Protein AF-A0A930GR62-F1 (afdb_monomer_lite)

Foldseek 3Di:
DDDDDDDDDPPDDPDPPDPVVVVVVVVVVVVVVVVVLVVQLVLLLFAPAAQEAEPNRGRHSHGPVRSQVVVQVCLQADKDWDQAPVRPIDIDHSVQQVKGWDDDCQRVVVSNPDNSSCRVVRNDDHHYHYDPGDIDTNPVSNCVVVVPDPSVVD

pLDDT: mean 85.5, std 15.0, range [42.0, 97.44]

Sequence (154 aa):
MAENKKEPRKRGKKEKKGNKFALGVAVLGIVFIAGCYTVKANTYRTKFFPHTIINGIDASEKTVDEVRQVMSKQIDNFESTIRSRDNNDEIIKGSDVGLSFVEDSSLEDLLHQQNSMAWIANMSGEKDLKIKSSFKVDDNKFEETVSKLRALDE

Secondary structure (DSSP, 8-state):
-------------------HHHHHHHHHHHHHHHHHHHHHHHHTTTBPPTTEEETTEE-TT-BHHHHHHHHHHHHHT-EEEEPPTTS--EEEETTTTT-EEPP-SHHHHHHHHS-GGGGGGGSSS-EEE-----EE--HHHHHHHHTT-GGG--

Radius of gyration: 33.32 Å; chains: 1; bounding box: 66×28×119 Å

Structure (mmCIF, N/CA/C/O backbone):
data_AF-A0A930GR62-F1
#
_entry.id   AF-A0A930GR62-F1
#
loop_
_atom_site.group_PDB
_atom_site.id
_atom_site.type_symbol
_atom_site.label_atom_id
_atom_site.label_alt_id
_atom_site.label_comp_id
_atom_site.label_asym_id
_atom_site.label_entity_id
_atom_site.label_seq_id
_atom_site.pdbx_PDB_ins_code
_atom_site.Cartn_x
_atom_site.Cartn_y
_atom_site.Cartn_z
_atom_site.occupancy
_atom_site.B_iso_or_equiv
_atom_site.auth_seq_id
_atom_site.auth_comp_id
_atom_site.auth_asym_id
_atom_site.auth_atom_id
_atom_site.pdbx_PDB_model_num
ATOM 1 N N . MET A 1 1 ? 26.699 -18.654 -92.486 1.00 45.38 1 MET A N 1
ATOM 2 C CA . MET A 1 1 ? 26.966 -19.012 -91.077 1.00 45.38 1 MET A CA 1
ATOM 3 C C . MET A 1 1 ? 27.756 -17.884 -90.437 1.00 45.38 1 MET A C 1
ATOM 5 O O . MET A 1 1 ? 28.853 -17.622 -90.901 1.00 45.38 1 MET A O 1
ATOM 9 N N . ALA A 1 2 ? 27.188 -17.206 -89.440 1.00 45.94 2 ALA A N 1
ATOM 10 C CA . ALA A 1 2 ? 27.917 -16.514 -88.370 1.00 45.94 2 ALA A CA 1
ATOM 11 C C . ALA A 1 2 ? 26.884 -16.098 -87.311 1.00 45.94 2 ALA A C 1
ATOM 13 O O . ALA A 1 2 ? 26.256 -15.045 -87.384 1.00 45.94 2 ALA A O 1
ATOM 14 N N . GLU A 1 3 ? 26.647 -17.012 -86.378 1.00 42.38 3 GLU A N 1
ATOM 15 C CA . GLU A 1 3 ? 25.794 -16.850 -85.207 1.00 42.38 3 GLU A CA 1
ATOM 16 C C . GLU A 1 3 ? 26.464 -15.858 -84.238 1.00 42.38 3 GLU A C 1
ATOM 18 O O . GLU A 1 3 ? 27.529 -16.138 -83.690 1.00 42.38 3 GLU A O 1
ATOM 23 N N . ASN A 1 4 ? 25.888 -14.664 -84.053 1.00 45.59 4 ASN A N 1
ATOM 24 C CA . ASN A 1 4 ? 26.407 -13.682 -83.097 1.00 45.59 4 ASN A CA 1
ATOM 25 C C . ASN A 1 4 ? 25.824 -13.959 -81.702 1.00 45.59 4 ASN A C 1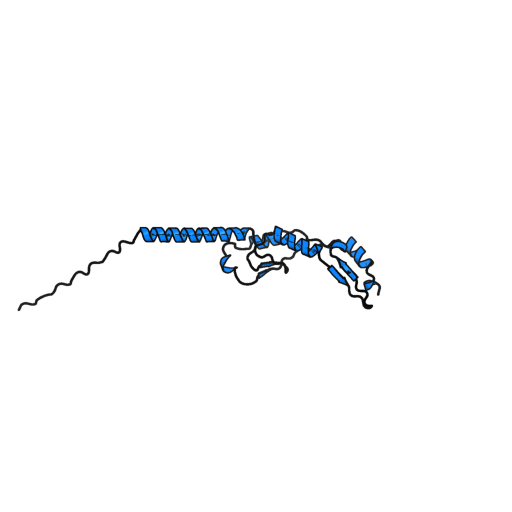
ATOM 27 O O . ASN A 1 4 ? 24.736 -13.500 -81.341 1.00 45.59 4 ASN A O 1
ATOM 31 N N . LYS A 1 5 ? 26.560 -14.765 -80.937 1.00 49.03 5 LYS A N 1
ATOM 32 C CA . LYS A 1 5 ? 26.267 -15.157 -79.558 1.00 49.03 5 LYS A CA 1
ATOM 33 C C . LYS A 1 5 ? 26.514 -13.971 -78.615 1.00 49.03 5 LYS A C 1
ATOM 35 O O . LYS A 1 5 ? 27.650 -13.675 -78.260 1.00 49.03 5 LYS A O 1
ATOM 40 N N . LYS A 1 6 ? 25.447 -13.289 -78.182 1.00 49.09 6 LYS A N 1
ATOM 41 C CA . LYS A 1 6 ? 25.524 -12.281 -77.109 1.00 49.09 6 LYS A CA 1
ATOM 42 C C . LYS A 1 6 ? 25.815 -12.975 -75.774 1.00 49.09 6 LYS A C 1
ATOM 44 O O . LYS A 1 6 ? 24.972 -13.703 -75.257 1.00 49.09 6 LYS A O 1
ATOM 49 N N . GLU A 1 7 ? 26.998 -12.737 -75.217 1.00 51.16 7 GLU A N 1
ATOM 50 C CA . GLU A 1 7 ? 27.366 -13.175 -73.867 1.00 51.16 7 GLU A CA 1
ATOM 51 C C . GLU A 1 7 ? 26.462 -12.539 -72.786 1.00 51.16 7 GLU A C 1
ATOM 53 O O . GLU A 1 7 ? 26.058 -11.375 -72.911 1.00 51.16 7 GLU A O 1
ATOM 58 N N . PRO A 1 8 ? 26.147 -13.256 -71.691 1.00 44.56 8 PRO A N 1
ATOM 59 C CA . PRO A 1 8 ? 25.336 -12.716 -70.608 1.00 44.56 8 PRO A CA 1
ATOM 60 C C . PRO A 1 8 ? 26.123 -11.670 -69.805 1.00 44.56 8 PRO A C 1
ATOM 62 O O . PRO A 1 8 ? 27.165 -11.953 -69.211 1.00 44.56 8 PRO A O 1
ATOM 65 N N . ARG A 1 9 ? 25.586 -10.445 -69.727 1.00 48.59 9 ARG A N 1
ATOM 66 C CA . ARG A 1 9 ? 26.082 -9.387 -68.833 1.00 48.59 9 ARG A CA 1
ATOM 67 C C . ARG A 1 9 ? 26.057 -9.880 -67.382 1.00 48.59 9 ARG A C 1
ATOM 69 O O . ARG A 1 9 ? 24.985 -10.052 -66.801 1.00 48.59 9 ARG A O 1
ATOM 76 N N . LYS A 1 10 ? 27.237 -10.060 -66.778 1.00 45.97 10 LYS A N 1
ATOM 77 C CA . LYS A 1 10 ? 27.396 -10.342 -65.343 1.00 45.97 10 LYS A CA 1
ATOM 78 C C . LYS A 1 10 ? 26.747 -9.219 -64.528 1.00 45.97 10 LYS A C 1
ATOM 80 O O . LYS A 1 10 ? 27.245 -8.096 -64.476 1.00 45.97 10 LYS A O 1
ATOM 85 N N . ARG A 1 11 ? 25.619 -9.523 -63.882 1.00 45.12 11 ARG A N 1
ATOM 86 C CA . ARG A 1 11 ? 24.945 -8.636 -62.928 1.00 45.12 11 ARG A CA 1
ATOM 87 C C . ARG A 1 11 ? 25.798 -8.618 -61.658 1.00 45.12 11 ARG A C 1
ATOM 89 O O . ARG A 1 11 ? 25.744 -9.553 -60.865 1.00 45.12 11 ARG A O 1
ATOM 96 N N . GLY A 1 12 ? 26.646 -7.602 -61.509 1.00 42.00 12 GLY A N 1
ATOM 97 C CA . GLY A 1 12 ? 27.472 -7.436 -60.315 1.00 42.00 12 GLY A CA 1
ATOM 98 C C . GLY A 1 12 ? 26.597 -7.458 -59.061 1.00 42.00 12 GLY A C 1
ATOM 99 O O . GLY A 1 12 ? 25.696 -6.628 -58.916 1.00 42.00 12 GLY A O 1
ATOM 100 N N . LYS A 1 13 ? 26.838 -8.420 -58.162 1.00 45.91 13 LYS A N 1
ATOM 101 C CA . LYS A 1 13 ? 26.303 -8.378 -56.799 1.00 45.91 13 LYS A CA 1
ATOM 102 C C . LYS A 1 13 ? 26.852 -7.104 -56.159 1.00 45.91 13 LYS A C 1
ATOM 104 O O . LYS A 1 13 ? 28.040 -7.025 -55.870 1.00 45.91 13 LYS A O 1
ATOM 109 N N . LYS A 1 14 ? 25.996 -6.100 -55.949 1.00 44.12 14 LYS A N 1
ATOM 110 C CA . LYS A 1 14 ? 26.313 -5.004 -55.033 1.00 44.12 14 LYS A CA 1
ATOM 111 C C . LYS A 1 14 ? 26.406 -5.614 -53.639 1.00 44.12 14 LYS A C 1
ATOM 113 O O . LYS A 1 14 ? 25.380 -5.933 -53.038 1.00 44.12 14 LYS A O 1
ATOM 118 N N . GLU A 1 15 ? 27.621 -5.814 -53.146 1.00 50.31 15 GLU A N 1
ATOM 119 C CA . GLU A 1 15 ? 27.842 -6.089 -51.733 1.00 50.31 15 GLU A CA 1
ATOM 120 C C . GLU A 1 15 ? 27.303 -4.900 -50.936 1.00 50.31 15 GLU A C 1
ATOM 122 O O . GLU A 1 15 ? 27.806 -3.777 -51.027 1.00 50.31 15 GLU A O 1
ATOM 127 N N . LYS A 1 16 ? 26.224 -5.125 -50.182 1.00 56.59 16 LYS A N 1
ATOM 128 C CA . LYS A 1 16 ? 25.746 -4.156 -49.200 1.00 56.59 16 LYS A CA 1
ATOM 129 C C . LYS A 1 16 ? 26.799 -4.099 -48.093 1.00 56.59 16 LYS A C 1
ATOM 131 O O . LYS A 1 16 ? 26.754 -4.902 -47.166 1.00 56.59 16 LYS A O 1
ATOM 136 N N . LYS A 1 17 ? 27.751 -3.164 -48.178 1.00 55.69 17 LYS A N 1
ATOM 137 C CA . LYS A 1 17 ? 28.558 -2.769 -47.016 1.00 55.69 17 LYS A CA 1
ATOM 138 C C . LYS A 1 17 ? 27.588 -2.211 -45.974 1.00 55.69 17 LYS A C 1
ATOM 140 O O . LYS A 1 17 ? 27.143 -1.073 -46.086 1.00 55.69 17 LYS A O 1
ATOM 145 N N . GLY A 1 18 ? 27.186 -3.053 -45.021 1.00 61.38 18 GLY A N 1
ATOM 146 C CA . GLY A 1 18 ? 26.320 -2.661 -43.915 1.00 61.38 18 GLY A CA 1
ATOM 147 C C . GLY A 1 18 ? 26.937 -1.471 -43.188 1.00 61.38 18 GLY A C 1
ATOM 148 O O . GLY A 1 18 ? 28.114 -1.507 -42.824 1.00 61.38 18 GLY A O 1
ATOM 149 N N . ASN A 1 19 ? 26.166 -0.395 -43.036 1.00 69.69 19 ASN A N 1
ATOM 150 C CA . ASN A 1 19 ? 26.630 0.835 -42.413 1.00 69.69 19 ASN A CA 1
ATOM 151 C C . ASN A 1 19 ? 26.841 0.580 -40.910 1.00 69.69 19 ASN A C 1
ATOM 153 O O . ASN A 1 19 ? 25.906 0.705 -40.122 1.00 69.69 19 ASN A O 1
ATOM 157 N N . LYS A 1 20 ? 28.055 0.168 -40.515 1.00 74.44 20 LYS A N 1
ATOM 158 C CA . LYS A 1 20 ? 28.423 -0.168 -39.124 1.00 74.44 20 LYS A CA 1
ATOM 159 C C . LYS A 1 20 ? 28.072 0.956 -38.137 1.00 74.44 20 LYS A C 1
ATOM 161 O O . LYS A 1 20 ? 27.754 0.677 -36.989 1.00 74.44 20 LYS A O 1
ATOM 166 N N . PHE A 1 21 ? 28.060 2.203 -38.610 1.00 80.00 21 PHE A N 1
ATOM 167 C CA . PHE A 1 21 ? 27.601 3.368 -37.857 1.00 80.00 21 PHE A CA 1
ATOM 168 C C . PHE A 1 21 ? 26.097 3.322 -37.542 1.00 80.00 21 PHE A C 1
ATOM 170 O O . PHE A 1 21 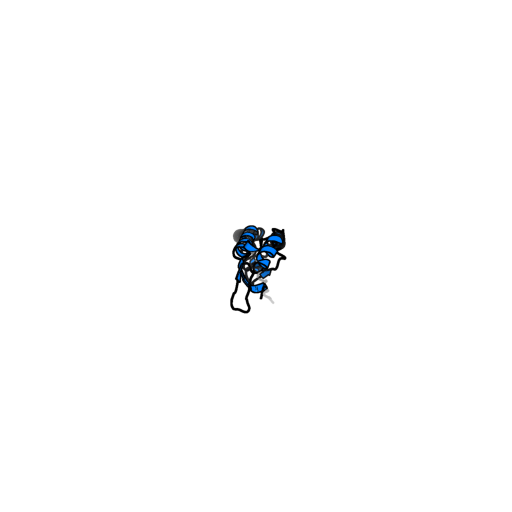? 25.709 3.493 -36.392 1.00 80.00 21 PHE A O 1
ATOM 177 N N . ALA A 1 22 ? 25.248 3.015 -38.529 1.00 82.88 22 ALA A N 1
ATOM 178 C CA . ALA A 1 22 ? 23.806 2.874 -38.314 1.00 82.88 22 ALA A CA 1
ATOM 179 C C . ALA A 1 22 ? 23.478 1.702 -37.375 1.00 82.88 22 ALA A C 1
ATOM 181 O O . ALA A 1 22 ? 22.580 1.815 -36.546 1.00 82.88 22 ALA A O 1
ATOM 182 N N . LEU A 1 23 ? 24.241 0.606 -37.462 1.00 86.94 23 LEU A N 1
ATOM 183 C CA . LEU A 1 23 ? 24.129 -0.505 -36.516 1.00 86.94 23 LEU A CA 1
ATOM 184 C C . LEU A 1 23 ? 24.517 -0.068 -35.093 1.00 86.94 23 LEU A C 1
ATOM 186 O O . LEU A 1 23 ? 23.801 -0.387 -34.151 1.00 86.94 23 LEU A O 1
ATOM 190 N N . GLY A 1 24 ? 25.601 0.701 -34.942 1.00 89.44 24 GLY A N 1
ATOM 191 C CA . GLY A 1 24 ? 26.022 1.253 -33.651 1.00 89.44 24 GLY A CA 1
ATOM 192 C C . GLY A 1 24 ? 24.961 2.156 -33.016 1.00 89.44 24 GLY A C 1
ATOM 193 O O . GLY A 1 24 ? 24.620 1.971 -31.851 1.00 89.44 24 GLY A O 1
ATOM 194 N N . VAL A 1 25 ? 24.375 3.072 -33.792 1.00 92.00 25 VAL A N 1
ATOM 195 C CA . VAL A 1 25 ? 23.287 3.949 -33.323 1.00 92.00 25 VAL A CA 1
ATOM 196 C C . VAL A 1 25 ? 22.043 3.143 -32.933 1.00 92.00 25 VAL A C 1
ATOM 198 O O . VAL A 1 25 ? 21.453 3.404 -31.887 1.00 92.00 25 VAL A O 1
ATOM 201 N N . ALA A 1 26 ? 21.664 2.133 -33.723 1.00 93.25 26 ALA A N 1
ATOM 202 C CA . ALA A 1 26 ? 20.521 1.276 -33.406 1.00 93.25 26 ALA A CA 1
ATOM 203 C C . ALA A 1 26 ? 20.725 0.495 -32.095 1.00 93.25 26 ALA A C 1
ATOM 205 O O . ALA A 1 26 ? 19.820 0.443 -31.264 1.00 93.25 26 ALA A O 1
ATOM 206 N N . VAL A 1 27 ? 21.920 -0.065 -31.877 1.00 94.62 27 VAL A N 1
ATOM 207 C CA . VAL A 1 27 ? 22.261 -0.775 -30.633 1.00 94.62 27 VAL A CA 1
ATOM 208 C C . VAL A 1 27 ? 22.212 0.171 -29.431 1.00 94.62 27 VAL A C 1
ATOM 210 O O . VAL A 1 27 ? 21.610 -0.177 -28.418 1.00 94.62 27 VAL A O 1
ATOM 213 N N . LEU A 1 28 ? 22.773 1.379 -29.549 1.00 95.06 28 LEU A N 1
ATOM 214 C CA . LEU A 1 28 ? 22.702 2.389 -28.486 1.00 95.06 28 LEU A CA 1
ATOM 215 C C . LEU A 1 28 ? 21.255 2.763 -28.143 1.00 95.06 28 LEU A C 1
ATOM 217 O O . LEU A 1 28 ? 20.915 2.865 -26.966 1.00 95.06 28 LEU A O 1
ATOM 221 N N . GLY A 1 29 ? 20.392 2.902 -29.153 1.00 97.12 29 GLY A N 1
ATOM 222 C CA . GLY A 1 29 ? 18.966 3.158 -28.949 1.00 97.12 29 GLY A CA 1
ATOM 223 C C . GLY A 1 29 ? 18.269 2.044 -28.163 1.00 97.12 29 GLY A C 1
ATOM 224 O O . GLY A 1 29 ? 17.533 2.326 -27.220 1.00 97.12 29 GLY A O 1
ATOM 225 N N . ILE A 1 30 ? 18.543 0.777 -28.491 1.00 96.44 30 ILE A N 1
ATOM 226 C CA . ILE A 1 30 ? 17.970 -0.376 -27.776 1.00 96.44 30 ILE A CA 1
ATOM 227 C C . ILE A 1 30 ? 18.438 -0.404 -26.317 1.00 96.44 30 ILE A C 1
ATOM 229 O O . ILE A 1 30 ? 17.620 -0.587 -25.416 1.00 96.44 30 ILE A O 1
ATOM 233 N N . VAL A 1 31 ? 19.734 -0.186 -26.073 1.00 97.00 31 VAL A N 1
ATOM 234 C CA . VAL A 1 31 ? 20.296 -0.145 -24.713 1.00 97.00 31 VAL A CA 1
ATOM 235 C C . VAL A 1 31 ? 19.665 0.983 -23.897 1.00 97.00 31 VAL A C 1
ATOM 237 O O . VAL A 1 31 ? 19.305 0.773 -22.741 1.00 97.00 31 VAL A O 1
ATOM 240 N N . PHE A 1 32 ? 19.471 2.156 -24.501 1.00 97.19 32 PHE A N 1
ATOM 241 C CA . PHE A 1 32 ? 18.817 3.283 -23.843 1.00 97.19 32 PHE A CA 1
ATOM 242 C C . PHE A 1 32 ? 17.371 2.956 -23.442 1.00 97.19 32 PHE A C 1
ATOM 244 O O . PHE A 1 32 ? 16.997 3.149 -22.285 1.00 97.19 32 PHE A O 1
ATOM 251 N N . ILE A 1 33 ? 16.579 2.386 -24.358 1.00 96.44 33 ILE A N 1
ATOM 252 C CA . ILE A 1 33 ? 15.191 1.978 -24.081 1.00 96.44 33 ILE A CA 1
ATOM 253 C C . ILE A 1 33 ? 15.143 0.930 -22.962 1.00 96.44 33 ILE A C 1
ATOM 255 O O . ILE A 1 33 ? 14.343 1.061 -22.034 1.00 96.44 33 ILE A O 1
ATOM 259 N N . ALA A 1 34 ? 16.020 -0.078 -23.009 1.00 95.75 34 ALA A N 1
ATOM 260 C CA . ALA A 1 34 ? 16.118 -1.097 -21.966 1.00 95.75 34 ALA A CA 1
ATOM 261 C C . ALA A 1 34 ? 16.488 -0.490 -20.598 1.00 95.75 34 ALA A C 1
ATOM 263 O O . ALA A 1 34 ? 15.931 -0.889 -19.571 1.00 95.75 34 ALA A O 1
ATOM 264 N N . GLY A 1 35 ? 17.371 0.514 -20.586 1.00 96.25 35 GLY A N 1
ATOM 265 C CA . GLY A 1 35 ? 17.721 1.286 -19.394 1.00 96.25 35 GLY A CA 1
ATOM 266 C C . GLY A 1 35 ? 16.516 2.017 -18.802 1.00 96.25 35 GLY A C 1
ATOM 267 O O . GLY A 1 35 ? 16.185 1.805 -17.636 1.00 96.25 35 GLY A O 1
ATOM 268 N N . CYS A 1 36 ? 15.804 2.813 -19.607 1.00 95.56 36 CYS A N 1
ATOM 269 C CA . CYS A 1 36 ? 14.598 3.524 -19.166 1.00 95.56 36 CYS A CA 1
ATOM 270 C C . CYS A 1 36 ? 13.517 2.569 -18.640 1.00 95.56 36 CYS A C 1
ATOM 272 O O . CYS A 1 36 ? 12.917 2.826 -17.594 1.00 95.56 36 CYS A O 1
ATOM 274 N N . TYR A 1 37 ? 13.294 1.454 -19.339 1.00 95.75 37 TYR A N 1
ATOM 275 C CA . TYR A 1 37 ? 12.337 0.431 -18.930 1.00 95.75 37 TYR A CA 1
ATOM 276 C C . TYR A 1 37 ? 12.697 -0.180 -17.571 1.00 95.75 37 TYR A C 1
ATOM 278 O O . TYR A 1 37 ? 11.829 -0.297 -16.709 1.00 95.75 37 TYR A O 1
ATOM 286 N N . THR A 1 38 ? 13.973 -0.514 -17.353 1.00 95.00 38 THR A N 1
ATOM 287 C CA . THR A 1 38 ? 14.446 -1.114 -16.095 1.00 95.00 38 THR A CA 1
ATOM 288 C C . THR A 1 38 ? 14.3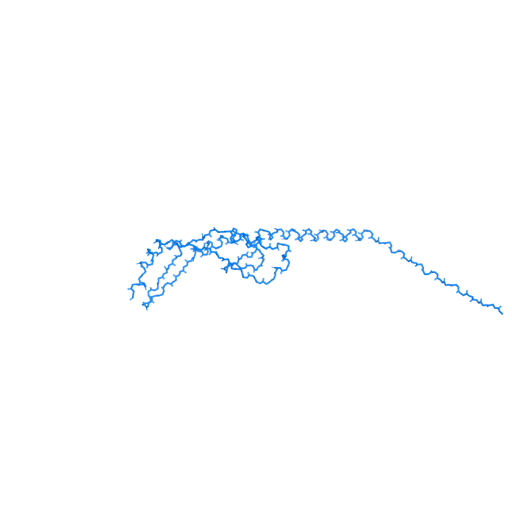51 -0.131 -14.930 1.00 95.00 38 THR A C 1
ATOM 290 O O . THR A 1 38 ? 13.916 -0.513 -13.846 1.00 95.00 38 THR A O 1
ATOM 293 N N . VAL A 1 39 ? 14.691 1.146 -15.148 1.00 95.19 39 VAL A N 1
ATOM 294 C CA . VAL A 1 39 ? 14.549 2.199 -14.126 1.00 95.19 39 VAL A CA 1
ATOM 295 C C . VAL A 1 39 ? 13.092 2.325 -13.680 1.00 95.19 39 VAL A C 1
ATOM 297 O O . VAL A 1 39 ? 12.823 2.330 -12.480 1.00 95.19 39 VAL A O 1
ATOM 300 N N . LYS A 1 40 ? 12.147 2.353 -14.629 1.00 93.56 40 LYS A N 1
ATOM 301 C CA . LYS A 1 40 ? 10.709 2.381 -14.321 1.00 93.56 40 LYS A CA 1
ATOM 302 C C . LYS A 1 40 ? 10.235 1.105 -13.627 1.00 93.56 40 LYS A C 1
ATOM 304 O O . LYS A 1 40 ? 9.537 1.188 -12.621 1.00 93.56 40 LYS A O 1
ATOM 309 N N . ALA A 1 41 ? 10.656 -0.064 -14.103 1.00 94.69 41 ALA A N 1
ATOM 310 C CA . ALA A 1 41 ? 10.328 -1.340 -13.472 1.00 94.69 41 ALA A CA 1
ATOM 311 C C . ALA A 1 41 ? 10.851 -1.433 -12.027 1.00 94.69 41 ALA A C 1
ATOM 313 O O . ALA A 1 41 ? 10.247 -2.109 -11.196 1.00 94.69 41 ALA A O 1
ATOM 314 N N . ASN A 1 42 ? 11.955 -0.755 -11.700 1.00 94.62 42 ASN A N 1
ATOM 315 C CA . ASN A 1 42 ? 12.505 -0.748 -10.348 1.00 94.62 42 ASN A CA 1
ATOM 316 C C . ASN A 1 42 ? 11.619 0.018 -9.352 1.00 94.62 42 ASN A C 1
ATOM 318 O O . ASN A 1 42 ? 11.545 -0.368 -8.190 1.00 94.62 42 ASN A O 1
ATOM 322 N N . THR A 1 43 ? 10.900 1.053 -9.802 1.00 94.94 43 THR A N 1
ATOM 323 C CA . THR A 1 43 ? 9.933 1.790 -8.968 1.00 94.94 43 THR A CA 1
ATOM 324 C C . THR A 1 43 ? 8.835 0.870 -8.428 1.00 94.94 43 THR A C 1
ATOM 326 O O . THR A 1 43 ? 8.466 0.963 -7.262 1.00 94.94 43 THR A O 1
ATOM 329 N N . TYR A 1 44 ? 8.369 -0.080 -9.240 1.00 95.94 44 TYR A N 1
ATOM 330 C CA . TYR A 1 44 ? 7.294 -1.005 -8.866 1.00 95.94 44 TYR A CA 1
ATOM 331 C C . TYR A 1 44 ? 7.763 -2.236 -8.078 1.00 95.94 44 TYR A C 1
ATOM 333 O O . TYR A 1 44 ? 7.002 -3.182 -7.894 1.00 95.94 44 TYR A O 1
ATOM 341 N N . ARG A 1 45 ? 9.021 -2.245 -7.617 1.00 95.19 45 ARG A N 1
ATOM 342 C CA . ARG A 1 45 ? 9.475 -3.185 -6.579 1.00 95.19 45 ARG A CA 1
ATOM 343 C C . ARG A 1 45 ? 9.095 -2.722 -5.177 1.00 95.19 45 ARG A C 1
ATOM 345 O O . ARG A 1 45 ? 9.006 -3.546 -4.280 1.00 95.19 45 ARG A O 1
ATOM 352 N N . THR A 1 46 ? 8.922 -1.414 -4.987 1.00 96.44 46 THR A N 1
ATOM 353 C CA . THR A 1 46 ? 8.620 -0.803 -3.684 1.00 96.44 46 THR A CA 1
ATOM 354 C C . THR A 1 46 ? 7.247 -0.140 -3.642 1.00 96.44 46 THR A C 1
ATOM 356 O O . THR A 1 46 ? 6.757 0.165 -2.558 1.00 96.44 46 THR A O 1
ATOM 359 N N . LYS A 1 47 ? 6.631 0.088 -4.808 1.00 97.38 47 LYS A N 1
ATOM 360 C CA . LYS A 1 47 ? 5.317 0.716 -4.962 1.00 97.38 47 LYS A CA 1
ATOM 361 C C . LYS A 1 47 ? 4.344 -0.199 -5.697 1.00 97.38 47 LYS A C 1
ATOM 363 O O . LYS A 1 47 ? 4.733 -0.889 -6.644 1.00 97.38 47 LYS A O 1
ATOM 368 N N . PHE A 1 48 ? 3.073 -0.154 -5.315 1.00 97.31 48 PHE A N 1
ATOM 369 C CA . PHE A 1 48 ? 2.008 -0.806 -6.074 1.00 97.31 48 PHE A CA 1
ATOM 370 C C . PHE A 1 48 ? 1.819 -0.142 -7.443 1.00 97.31 48 PHE A C 1
ATOM 372 O O . PHE A 1 48 ? 2.125 1.039 -7.640 1.00 97.31 48 PHE A O 1
ATOM 379 N N . PHE A 1 49 ? 1.329 -0.914 -8.412 1.00 96.94 49 PHE A N 1
ATOM 380 C CA . PHE A 1 49 ? 1.012 -0.398 -9.741 1.00 96.94 49 PHE A CA 1
ATOM 381 C C . PHE A 1 49 ? -0.066 0.697 -9.708 1.00 96.94 49 PHE A C 1
ATOM 383 O O . PHE A 1 49 ? -0.860 0.748 -8.764 1.00 96.94 49 PHE A O 1
ATOM 390 N N . PRO A 1 50 ? -0.136 1.552 -10.744 1.00 95.56 50 PRO A N 1
ATOM 391 C CA . PRO A 1 50 ? -1.263 2.459 -10.920 1.00 95.56 50 PRO A CA 1
ATOM 392 C C . PRO A 1 50 ? -2.593 1.695 -10.923 1.00 95.56 50 PRO A C 1
ATOM 394 O O . PRO A 1 50 ? -2.640 0.530 -11.318 1.00 95.56 50 PRO A O 1
ATOM 397 N N . HIS A 1 51 ? -3.665 2.360 -10.499 1.00 94.38 51 HIS A N 1
ATOM 398 C CA . HIS A 1 51 ? -5.022 1.806 -10.430 1.00 94.38 51 HIS A CA 1
ATOM 399 C C . HIS A 1 51 ? -5.158 0.563 -9.533 1.00 94.38 51 HIS A C 1
ATOM 401 O O . HIS A 1 51 ? -6.044 -0.267 -9.745 1.00 94.38 51 HIS A O 1
ATOM 407 N N . THR A 1 52 ? -4.285 0.422 -8.531 1.00 95.75 52 THR A N 1
ATOM 408 C CA . THR A 1 52 ? -4.384 -0.651 -7.536 1.00 95.75 52 THR A CA 1
ATOM 409 C C . THR A 1 52 ? -5.222 -0.171 -6.363 1.00 95.75 52 THR A C 1
ATOM 411 O O . THR A 1 52 ? -4.856 0.787 -5.688 1.00 95.75 52 THR A O 1
ATOM 414 N N . ILE A 1 53 ? -6.319 -0.869 -6.094 1.00 95.12 53 ILE A N 1
ATOM 415 C CA . ILE A 1 53 ? -7.185 -0.654 -4.940 1.00 95.12 53 ILE A CA 1
ATOM 416 C C . ILE A 1 53 ? -6.988 -1.832 -3.987 1.00 95.12 53 ILE A C 1
ATOM 418 O O . ILE A 1 53 ? -7.096 -2.982 -4.398 1.00 95.12 53 ILE A O 1
ATOM 422 N N . ILE A 1 54 ? -6.683 -1.568 -2.718 1.00 93.88 54 ILE A N 1
ATOM 423 C CA . ILE A 1 54 ? -6.533 -2.601 -1.685 1.00 93.88 54 ILE A CA 1
ATOM 424 C C . ILE A 1 54 ? -7.580 -2.351 -0.610 1.00 93.88 54 ILE A C 1
ATOM 426 O O . ILE A 1 54 ? -7.549 -1.318 0.051 1.00 93.88 54 ILE A O 1
ATOM 430 N N . ASN A 1 55 ? -8.518 -3.283 -0.423 1.00 89.88 55 ASN A N 1
ATOM 431 C CA . ASN A 1 55 ? -9.609 -3.140 0.554 1.00 89.88 55 ASN A CA 1
ATOM 432 C C . ASN A 1 55 ? -10.392 -1.815 0.417 1.00 89.88 55 ASN A C 1
ATOM 434 O O . ASN A 1 55 ? -10.838 -1.239 1.405 1.00 89.88 55 ASN A O 1
ATOM 438 N N . GLY A 1 56 ? -10.567 -1.334 -0.818 1.00 89.25 56 GLY A N 1
ATOM 439 C CA . GLY A 1 56 ? -11.250 -0.067 -1.107 1.00 89.25 56 GLY A CA 1
ATOM 440 C C . GLY A 1 56 ? -10.378 1.186 -0.959 1.00 89.25 56 GLY A C 1
ATOM 441 O O . GLY A 1 56 ? -10.855 2.281 -1.238 1.00 89.25 56 GLY A O 1
ATOM 442 N N . ILE A 1 57 ? -9.109 1.043 -0.566 1.00 91.06 57 ILE A N 1
ATOM 443 C CA . ILE A 1 57 ? -8.143 2.142 -0.470 1.00 91.06 57 ILE A CA 1
ATOM 444 C C . ILE A 1 57 ? -7.322 2.219 -1.749 1.00 91.06 57 ILE A C 1
ATOM 446 O O . ILE A 1 57 ? -6.776 1.215 -2.205 1.00 91.06 57 ILE A O 1
ATOM 450 N N . ASP A 1 58 ? -7.185 3.426 -2.297 1.00 95.31 58 ASP A N 1
ATOM 451 C CA . ASP A 1 58 ? -6.297 3.677 -3.428 1.00 95.31 58 ASP A CA 1
ATOM 452 C C . ASP A 1 58 ? -4.827 3.508 -3.014 1.00 95.31 58 ASP A C 1
ATOM 454 O O . ASP A 1 58 ? -4.243 4.350 -2.324 1.00 95.31 58 ASP A O 1
ATOM 458 N N . ALA A 1 59 ? -4.238 2.396 -3.447 1.00 95.81 59 ALA A N 1
ATOM 459 C CA . ALA A 1 59 ? -2.843 2.040 -3.242 1.00 95.81 59 ALA A CA 1
ATOM 460 C C . ALA A 1 59 ? -1.950 2.448 -4.427 1.00 95.81 59 ALA A C 1
ATOM 462 O O . ALA A 1 59 ? -0.749 2.182 -4.407 1.00 95.81 59 ALA A O 1
ATOM 463 N N . SER A 1 60 ? -2.503 3.098 -5.455 1.00 96.50 60 SER A N 1
ATOM 464 C CA . SER A 1 60 ? -1.795 3.430 -6.693 1.00 96.50 60 SER A CA 1
ATOM 465 C C . SER A 1 60 ? -0.511 4.212 -6.441 1.00 96.50 60 SER A C 1
ATOM 467 O O . SER A 1 60 ? -0.522 5.285 -5.839 1.00 96.50 60 SER A O 1
ATOM 469 N N . GLU A 1 61 ? 0.608 3.672 -6.930 1.00 95.94 61 GLU A N 1
ATOM 470 C CA . GLU A 1 61 ? 1.947 4.266 -6.807 1.00 95.94 61 GLU A CA 1
ATOM 471 C C . GLU A 1 61 ? 2.418 4.518 -5.359 1.00 95.94 61 GLU A C 1
ATOM 473 O O . GLU A 1 61 ? 3.408 5.232 -5.140 1.00 95.94 61 GLU A O 1
ATOM 478 N N . LYS A 1 62 ? 1.756 3.900 -4.374 1.00 97.44 62 LYS A N 1
ATOM 479 C CA . LYS A 1 62 ? 2.098 3.988 -2.951 1.00 97.44 62 LYS A CA 1
ATOM 480 C C . LYS A 1 62 ? 2.996 2.839 -2.515 1.00 97.44 62 LYS A C 1
ATOM 482 O O . LYS A 1 62 ? 2.905 1.733 -3.051 1.00 97.44 62 LYS A O 1
ATOM 487 N N . THR A 1 63 ? 3.858 3.099 -1.539 1.00 97.25 63 THR A N 1
ATOM 488 C CA . THR A 1 63 ? 4.562 2.050 -0.793 1.00 97.25 63 THR A CA 1
ATOM 489 C C . THR A 1 63 ? 3.620 1.360 0.190 1.00 97.25 63 THR A C 1
ATOM 491 O O . THR A 1 63 ? 2.535 1.860 0.489 1.00 97.25 63 THR A O 1
ATOM 494 N N . VAL A 1 64 ? 4.046 0.219 0.733 1.00 94.69 64 VAL A N 1
ATOM 495 C CA . VAL A 1 64 ? 3.312 -0.462 1.809 1.00 94.69 64 VAL A CA 1
ATOM 496 C C . VAL A 1 64 ? 3.057 0.478 2.993 1.00 94.69 64 VAL A C 1
ATOM 498 O O . VAL A 1 64 ? 1.925 0.566 3.462 1.00 94.69 64 VAL A O 1
ATOM 501 N N . ASP A 1 65 ? 4.066 1.234 3.425 1.00 94.06 65 ASP A N 1
ATOM 502 C CA . ASP A 1 65 ? 3.942 2.155 4.563 1.00 94.06 65 ASP A CA 1
ATOM 503 C C . ASP A 1 65 ? 2.961 3.299 4.284 1.00 94.06 65 ASP A C 1
ATOM 505 O O . ASP A 1 65 ? 2.167 3.675 5.147 1.00 94.06 65 ASP A O 1
ATOM 509 N N . GLU A 1 66 ? 2.961 3.831 3.058 1.00 95.81 66 GLU A N 1
ATOM 510 C CA . GLU A 1 66 ? 1.993 4.847 2.640 1.00 95.81 66 GLU A CA 1
ATOM 511 C C . GLU A 1 66 ? 0.563 4.286 2.645 1.00 95.81 66 GLU A C 1
ATOM 513 O O . GLU A 1 66 ? -0.360 4.966 3.096 1.00 95.81 66 GLU A O 1
ATOM 518 N N . VAL A 1 67 ? 0.363 3.039 2.199 1.00 93.81 67 VAL A N 1
ATOM 519 C CA . VAL A 1 67 ? -0.945 2.364 2.269 1.00 93.81 67 VAL A CA 1
ATOM 520 C C . VAL A 1 67 ? -1.370 2.143 3.722 1.00 93.81 67 VAL A C 1
ATOM 522 O O . VAL A 1 67 ? -2.504 2.471 4.071 1.00 93.81 67 VAL A O 1
ATOM 525 N N . ARG A 1 68 ? -0.466 1.669 4.590 1.00 91.19 68 ARG A N 1
ATOM 526 C CA . ARG A 1 68 ? -0.728 1.511 6.032 1.00 91.19 68 ARG A CA 1
ATOM 527 C C . ARG A 1 68 ? -1.146 2.821 6.681 1.00 91.19 68 ARG A C 1
ATOM 529 O O . ARG A 1 68 ? -2.105 2.847 7.448 1.00 91.19 68 ARG A O 1
ATOM 536 N N . GLN A 1 69 ? -0.479 3.922 6.344 1.00 91.56 69 GLN A N 1
ATOM 537 C CA . GLN A 1 69 ? -0.833 5.233 6.878 1.00 91.56 69 GLN A CA 1
ATOM 538 C C . GLN A 1 69 ? -2.251 5.653 6.463 1.00 91.56 69 GLN A C 1
ATOM 540 O O . GLN A 1 69 ? -2.979 6.236 7.267 1.00 91.56 69 GLN A O 1
ATOM 545 N N . VAL A 1 70 ? -2.660 5.362 5.224 1.00 92.06 70 VAL A N 1
ATOM 546 C CA . VAL A 1 70 ? -4.030 5.636 4.764 1.00 92.06 70 VAL A CA 1
ATOM 547 C C . VAL A 1 70 ? -5.038 4.730 5.477 1.00 92.06 70 VAL A C 1
ATOM 549 O O . VAL A 1 70 ? -6.053 5.236 5.950 1.00 92.06 70 VAL A O 1
ATOM 552 N N . MET A 1 71 ? -4.736 3.435 5.636 1.00 88.81 71 MET A N 1
ATOM 553 C CA . MET A 1 71 ? -5.564 2.497 6.412 1.00 88.81 71 MET A CA 1
ATOM 554 C C . MET A 1 71 ? -5.760 2.974 7.853 1.00 88.81 71 MET A C 1
ATOM 556 O O . MET A 1 71 ? -6.892 3.037 8.326 1.00 88.81 71 MET A O 1
ATOM 560 N N . SER A 1 72 ? -4.681 3.379 8.527 1.00 86.88 72 SER A N 1
ATOM 561 C CA . SER A 1 72 ? -4.740 3.915 9.891 1.00 86.88 72 SER A CA 1
ATOM 562 C C . SER A 1 72 ? -5.623 5.156 9.967 1.00 86.88 72 SER A C 1
ATOM 564 O O . SER A 1 72 ? -6.519 5.214 10.798 1.00 86.88 72 SER A O 1
ATOM 566 N N . LYS A 1 73 ? -5.450 6.116 9.050 1.00 88.56 73 LYS A N 1
ATOM 567 C CA . LYS A 1 73 ? -6.291 7.324 9.011 1.00 88.56 73 LYS A CA 1
ATOM 568 C C . LYS A 1 73 ? -7.766 7.009 8.767 1.00 88.56 73 LYS A C 1
ATOM 570 O O . LYS A 1 73 ? -8.627 7.735 9.253 1.00 88.56 73 LYS A O 1
ATOM 575 N N . GLN A 1 74 ? -8.077 5.972 7.992 1.00 87.38 74 GLN A N 1
ATOM 576 C CA . GLN A 1 74 ? -9.460 5.558 7.768 1.00 87.38 74 GLN A CA 1
ATOM 577 C C . GLN A 1 74 ? -10.085 4.963 9.037 1.00 87.38 74 GLN A C 1
ATOM 579 O O . GLN A 1 74 ? -11.263 5.198 9.289 1.00 87.38 74 GLN A O 1
ATOM 584 N N . ILE A 1 75 ? -9.300 4.250 9.852 1.00 86.62 75 ILE A N 1
ATOM 585 C CA . ILE A 1 75 ? -9.728 3.766 11.173 1.00 86.62 75 ILE A CA 1
ATOM 586 C C . ILE A 1 75 ? -9.903 4.925 12.154 1.00 86.62 75 ILE A C 1
ATOM 588 O O . ILE A 1 75 ? -10.909 4.973 12.855 1.00 86.62 75 ILE A O 1
ATOM 592 N N . ASP A 1 76 ? -8.962 5.872 12.182 1.00 85.50 76 ASP A N 1
ATOM 593 C CA . ASP A 1 76 ? -9.015 7.027 13.089 1.00 85.50 76 ASP A CA 1
ATOM 594 C C . ASP A 1 76 ? -10.267 7.886 12.848 1.00 85.50 76 ASP A C 1
ATOM 596 O O . ASP A 1 76 ? -10.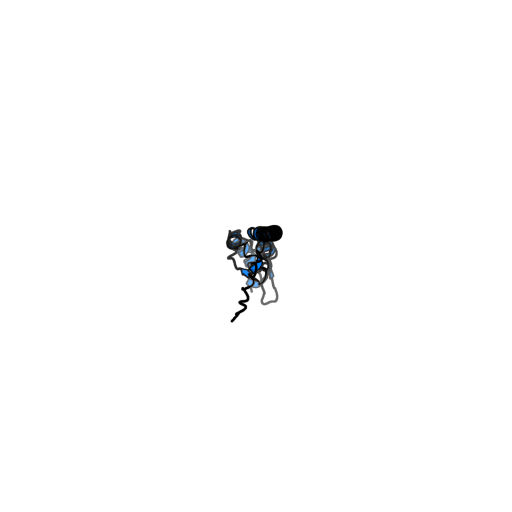823 8.463 13.779 1.00 85.50 76 ASP A O 1
ATOM 600 N N . ASN A 1 77 ? -10.727 7.945 11.595 1.00 88.69 77 ASN A N 1
ATOM 601 C CA . ASN A 1 77 ? -11.944 8.651 11.192 1.00 88.69 77 ASN A CA 1
ATOM 602 C C . ASN A 1 77 ? -13.177 7.736 11.107 1.00 88.69 77 ASN A C 1
ATOM 604 O O . ASN A 1 77 ? -14.202 8.152 10.566 1.00 88.69 77 ASN A O 1
ATOM 608 N N . PHE A 1 78 ? -13.089 6.486 11.571 1.00 89.94 78 PHE A N 1
ATOM 609 C CA . PHE A 1 78 ? -14.221 5.570 11.528 1.00 89.94 78 PHE A CA 1
ATOM 610 C C . PHE A 1 78 ? -15.303 6.034 12.502 1.00 89.94 78 PHE A C 1
ATOM 612 O O . PHE A 1 78 ? -15.064 6.152 13.704 1.00 89.94 78 PHE A O 1
ATOM 619 N N . GLU A 1 79 ? -16.508 6.235 11.981 1.00 93.19 79 GLU A N 1
ATOM 620 C CA . GLU A 1 79 ? -17.710 6.526 12.753 1.00 93.19 79 GLU A CA 1
ATOM 621 C C . GLU A 1 79 ? -18.853 5.653 12.231 1.00 93.19 79 GLU A C 1
ATOM 623 O O . GLU A 1 79 ? -19.010 5.457 11.023 1.00 93.19 79 GLU A O 1
ATOM 628 N N . SER A 1 80 ? -19.652 5.112 13.145 1.00 92.38 80 SER A N 1
ATOM 629 C CA . SER A 1 80 ? -20.836 4.322 12.831 1.00 92.38 80 SER A CA 1
ATOM 630 C C . SER A 1 80 ? -22.040 4.890 13.564 1.00 92.38 80 SER A C 1
ATOM 632 O O . SER A 1 80 ? -21.982 5.135 14.766 1.00 92.38 80 SER A O 1
ATOM 634 N N . THR A 1 81 ? -23.132 5.109 12.836 1.00 92.44 81 THR A N 1
ATOM 635 C CA . THR A 1 81 ? -24.395 5.571 13.412 1.00 92.44 81 THR A CA 1
ATOM 636 C C . THR A 1 81 ? -25.254 4.377 13.808 1.00 92.44 81 THR A C 1
ATOM 638 O O . THR A 1 81 ? -25.640 3.568 12.961 1.00 92.44 81 THR A O 1
ATOM 641 N N . ILE A 1 82 ? -25.586 4.300 15.089 1.00 91.12 82 ILE A N 1
ATOM 642 C CA . ILE A 1 82 ? -26.577 3.396 15.653 1.00 91.12 82 ILE A CA 1
ATOM 643 C C . ILE A 1 82 ? -27.935 4.074 15.552 1.00 91.12 82 ILE A C 1
ATOM 645 O O . ILE A 1 82 ? -28.152 5.132 16.137 1.00 91.12 82 ILE A O 1
ATOM 649 N N . ARG A 1 83 ? -28.840 3.468 14.784 1.00 88.88 83 ARG A N 1
ATOM 650 C CA . ARG A 1 83 ? -30.183 4.006 14.574 1.00 88.88 83 ARG A CA 1
ATOM 651 C C . ARG A 1 83 ? -31.145 3.487 15.640 1.00 88.88 83 ARG A C 1
ATOM 653 O O . ARG A 1 83 ? -31.338 2.275 15.729 1.00 88.88 83 ARG A O 1
ATOM 660 N N . SER A 1 84 ? -31.753 4.401 16.389 1.00 85.19 84 SER A N 1
ATOM 661 C CA . SER A 1 84 ? -32.780 4.110 17.403 1.00 85.19 84 SER A CA 1
ATOM 662 C C . SER A 1 84 ? -34.178 4.084 16.767 1.00 85.19 84 SER A C 1
ATOM 664 O O . SER A 1 84 ? -34.385 4.619 15.671 1.00 85.19 84 SER A O 1
ATOM 666 N N . ARG A 1 85 ? -35.155 3.443 17.426 1.00 84.00 85 ARG A N 1
ATOM 667 C CA . ARG A 1 85 ? -36.558 3.471 16.968 1.00 84.00 85 ARG A CA 1
ATOM 668 C C . ARG A 1 85 ? -37.220 4.825 17.219 1.00 84.00 85 ARG A C 1
ATOM 670 O O . ARG A 1 85 ? -38.081 5.223 16.435 1.00 84.00 85 ARG A O 1
ATOM 677 N N . ASP A 1 86 ? -36.765 5.544 18.240 1.00 82.88 86 ASP A N 1
ATOM 678 C CA . ASP A 1 86 ? -37.353 6.797 18.717 1.00 82.88 86 ASP A CA 1
ATOM 679 C C . ASP A 1 86 ? -36.586 8.042 18.238 1.00 82.88 86 ASP A C 1
ATOM 681 O O . ASP A 1 86 ? -36.660 9.109 18.848 1.00 82.88 86 ASP A O 1
ATOM 685 N N . ASN A 1 87 ? -35.876 7.935 17.105 1.00 76.69 87 ASN A N 1
ATOM 686 C CA . ASN A 1 87 ? -35.104 9.031 16.500 1.00 76.69 87 ASN A CA 1
ATOM 687 C C . ASN A 1 87 ? -33.937 9.544 17.379 1.00 76.69 87 ASN A C 1
ATOM 689 O O . ASN A 1 87 ? -33.462 10.666 17.185 1.00 76.69 87 ASN A O 1
ATOM 693 N N . ASN A 1 88 ? -33.453 8.725 18.319 1.00 82.56 88 ASN A N 1
ATOM 694 C CA . ASN A 1 88 ? -32.306 9.023 19.183 1.00 82.56 88 ASN A CA 1
ATOM 695 C C . ASN A 1 88 ? -31.026 8.357 18.661 1.00 82.56 88 ASN A C 1
ATOM 697 O O . ASN A 1 88 ? -30.405 7.560 19.359 1.00 82.56 88 ASN A O 1
ATOM 701 N N . ASP A 1 89 ? -30.658 8.638 17.412 1.00 90.38 89 ASP A N 1
ATOM 702 C CA . ASP A 1 89 ? -29.478 8.030 16.795 1.00 90.38 89 ASP A CA 1
ATOM 703 C C . ASP A 1 89 ? -28.195 8.406 17.559 1.00 90.38 89 ASP A C 1
ATOM 705 O O . ASP A 1 89 ? -27.957 9.571 17.889 1.00 90.38 89 ASP A O 1
ATOM 709 N N . GLU A 1 90 ? -27.343 7.413 17.807 1.00 91.25 90 GLU A N 1
ATOM 710 C CA . GLU A 1 90 ? -26.065 7.570 18.504 1.00 91.25 90 GLU A CA 1
ATOM 711 C C . GLU A 1 90 ? -24.905 7.289 17.546 1.00 91.25 90 GLU A C 1
ATOM 713 O O . GLU A 1 90 ? -25.017 6.467 16.641 1.00 91.25 90 GLU A O 1
ATOM 718 N N . ILE A 1 91 ? -23.772 7.970 17.716 1.00 92.94 91 ILE A N 1
ATOM 719 C CA . ILE A 1 91 ? -22.569 7.737 16.905 1.00 92.94 91 ILE A CA 1
ATOM 720 C C . ILE A 1 91 ? -21.519 7.062 17.778 1.00 92.94 91 ILE A C 1
ATOM 722 O O . ILE A 1 91 ? -21.173 7.583 18.835 1.00 92.94 91 ILE A O 1
ATOM 726 N N . ILE A 1 92 ? -20.981 5.943 17.297 1.00 92.75 92 ILE A N 1
ATOM 727 C CA . ILE A 1 92 ? -19.823 5.262 17.878 1.00 92.75 92 ILE A CA 1
ATOM 728 C C . ILE A 1 92 ? -18.626 5.510 16.977 1.00 92.75 92 ILE A C 1
ATOM 730 O O . ILE A 1 92 ? -18.658 5.192 15.783 1.00 92.75 92 ILE A O 1
ATOM 734 N N . LYS A 1 93 ? -17.547 6.038 17.545 1.00 93.38 93 LYS A N 1
ATOM 735 C CA . LYS A 1 93 ? -16.275 6.172 16.841 1.00 93.38 93 LYS A CA 1
ATOM 736 C C . LYS A 1 93 ? -15.460 4.894 16.984 1.00 93.38 93 LYS A C 1
ATOM 738 O O . LYS A 1 93 ? -15.536 4.196 17.995 1.00 93.38 93 LYS A O 1
ATOM 743 N N . GLY A 1 94 ? -14.593 4.620 16.014 1.00 91.00 94 GLY A N 1
ATOM 744 C CA . GLY A 1 94 ? -13.626 3.524 16.109 1.00 91.00 94 GLY A CA 1
ATOM 745 C C . GLY A 1 94 ? -12.759 3.632 17.369 1.00 91.00 94 GLY A C 1
ATOM 746 O O . GLY A 1 94 ? -12.493 2.630 18.027 1.00 91.00 94 GLY A O 1
ATOM 747 N N . SER A 1 95 ? -12.399 4.857 17.766 1.00 91.25 95 SER A N 1
ATOM 748 C CA . SER A 1 95 ? -11.646 5.133 18.994 1.00 91.25 95 SER A CA 1
ATOM 749 C C . SER A 1 95 ? -12.355 4.684 20.272 1.00 91.25 95 SER A C 1
ATOM 751 O O . SER A 1 95 ? -11.679 4.268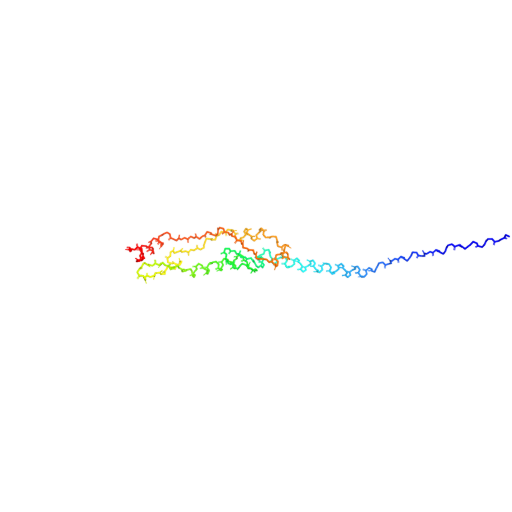 21.216 1.00 91.25 95 SER A O 1
ATOM 753 N N . ASP A 1 96 ? -13.690 4.747 20.299 1.00 92.81 96 ASP A N 1
ATOM 754 C CA . ASP A 1 96 ? -14.494 4.434 21.486 1.00 92.81 96 ASP A CA 1
ATOM 755 C C . ASP A 1 96 ? -14.418 2.939 21.799 1.00 92.81 96 ASP A C 1
ATOM 757 O O . ASP A 1 96 ? -14.269 2.550 22.951 1.00 92.81 96 ASP A O 1
ATOM 761 N N . VAL A 1 97 ? -14.371 2.108 20.755 1.00 93.12 97 VAL A N 1
ATOM 762 C CA . VAL A 1 97 ? -14.260 0.644 20.853 1.00 93.12 97 VAL A CA 1
ATOM 763 C C . VAL A 1 97 ? -12.817 0.137 20.727 1.00 93.12 97 VAL A C 1
ATOM 765 O O . VAL A 1 97 ? -12.571 -1.060 20.607 1.00 93.12 97 VAL A O 1
ATOM 768 N N . GLY A 1 98 ? -11.827 1.036 20.716 1.00 91.38 98 GLY A N 1
ATOM 769 C CA . GLY A 1 98 ? -10.419 0.664 20.549 1.00 91.38 98 GLY A CA 1
ATOM 770 C C . GLY A 1 98 ? -10.099 -0.000 19.204 1.00 91.38 98 GLY A C 1
ATOM 771 O O . GLY A 1 98 ? -9.172 -0.811 19.127 1.00 91.38 98 GLY A O 1
ATOM 772 N N . LEU A 1 99 ? -10.851 0.331 18.150 1.00 91.06 99 LEU A N 1
ATOM 773 C CA . LEU A 1 99 ? -10.605 -0.157 16.797 1.00 91.06 99 LEU A CA 1
ATOM 774 C C . LEU A 1 99 ? -9.193 0.237 16.357 1.00 91.06 99 LEU A C 1
ATOM 776 O O . LEU A 1 99 ? -8.809 1.404 16.406 1.00 91.06 99 LEU A O 1
ATOM 780 N N . SER A 1 100 ? -8.411 -0.743 15.918 1.00 87.50 100 SER A N 1
ATOM 781 C CA . SER A 1 100 ? -7.047 -0.512 15.450 1.00 87.50 100 SER A CA 1
ATOM 782 C C . SER A 1 100 ? -6.645 -1.487 14.352 1.00 87.50 100 SER A C 1
ATOM 784 O O . SER A 1 100 ? -7.163 -2.603 14.243 1.00 87.50 100 SER A O 1
ATOM 786 N N . PHE A 1 101 ? -5.707 -1.040 13.520 1.00 83.69 101 PHE A N 1
ATOM 787 C CA . PHE A 1 101 ? -5.102 -1.864 12.484 1.00 83.69 101 PHE A CA 1
ATOM 788 C C . PHE A 1 101 ? -4.142 -2.870 13.125 1.00 83.69 101 PHE A C 1
ATOM 790 O O . PHE A 1 101 ? -3.330 -2.495 13.975 1.00 83.69 101 PHE A O 1
ATOM 797 N N . VAL A 1 102 ? -4.207 -4.137 12.717 1.00 82.88 102 VAL A N 1
ATOM 798 C CA . VAL A 1 102 ? -3.154 -5.109 13.020 1.00 82.88 102 VAL A CA 1
ATOM 799 C C . VAL A 1 102 ? -2.178 -5.104 11.857 1.00 82.88 102 VAL A C 1
ATOM 801 O O . VAL A 1 102 ? -2.537 -5.439 10.731 1.00 82.88 102 VAL A O 1
ATOM 804 N N . GLU A 1 103 ? -0.936 -4.723 12.139 1.00 77.94 103 GLU A N 1
ATOM 805 C CA . GLU A 1 103 ? 0.137 -4.856 11.165 1.00 77.94 103 GLU A CA 1
ATOM 806 C C . GLU A 1 103 ? 0.453 -6.336 10.944 1.00 77.94 103 GLU A C 1
ATOM 808 O O . GLU A 1 103 ? 0.877 -7.048 11.855 1.00 77.94 103 GLU A O 1
ATOM 813 N N . ASP A 1 104 ? 0.235 -6.789 9.715 1.00 85.88 104 ASP A N 1
ATOM 814 C CA . ASP A 1 104 ? 0.650 -8.094 9.218 1.00 85.88 104 ASP A CA 1
ATOM 815 C C . ASP A 1 104 ? 1.474 -7.936 7.928 1.00 85.88 104 ASP A C 1
ATOM 817 O O . ASP A 1 104 ? 1.680 -6.817 7.444 1.00 85.88 104 ASP A O 1
ATOM 821 N N . SER A 1 105 ? 1.960 -9.057 7.385 1.00 89.88 105 SER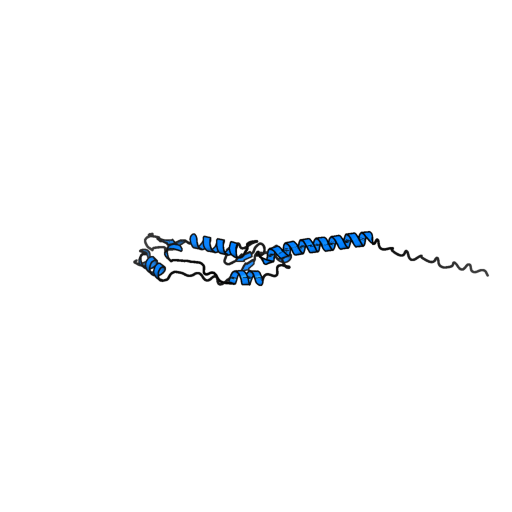 A N 1
ATOM 822 C CA . SER A 1 105 ? 2.768 -9.093 6.159 1.00 89.88 105 SER A CA 1
ATOM 823 C C . SER A 1 105 ? 1.949 -9.047 4.866 1.00 89.88 105 SER A C 1
ATOM 825 O O . SER A 1 105 ? 2.519 -9.150 3.782 1.00 89.88 105 SER A O 1
ATOM 827 N N . SER A 1 106 ? 0.616 -8.923 4.930 1.00 91.62 106 SER A N 1
ATOM 828 C CA . SER A 1 106 ? -0.246 -9.123 3.757 1.00 91.62 106 SER A CA 1
ATOM 829 C C . SER A 1 106 ? 0.030 -8.110 2.643 1.00 91.62 106 SER A C 1
ATOM 831 O O . SER A 1 106 ? -0.070 -8.439 1.460 1.00 91.62 106 SER A O 1
ATOM 833 N N . LEU A 1 107 ? 0.369 -6.867 3.002 1.00 92.56 107 LEU A N 1
ATOM 834 C CA . LEU A 1 107 ? 0.700 -5.819 2.034 1.00 92.56 107 LEU A CA 1
ATOM 835 C C . LEU A 1 107 ? 2.066 -6.067 1.378 1.00 92.56 107 LEU A C 1
ATOM 837 O O . LEU A 1 107 ? 2.196 -5.901 0.164 1.00 92.56 107 LEU A O 1
ATOM 841 N N . GLU A 1 108 ? 3.066 -6.493 2.149 1.00 94.19 108 GLU A N 1
ATOM 842 C CA . GLU A 1 108 ? 4.370 -6.911 1.629 1.00 94.19 108 GLU A CA 1
ATOM 843 C C . GLU A 1 108 ? 4.237 -8.108 0.701 1.00 94.19 108 GLU A C 1
ATOM 845 O O . GLU A 1 108 ? 4.836 -8.116 -0.371 1.00 94.19 108 GLU A O 1
ATOM 850 N N . ASP A 1 109 ? 3.426 -9.095 1.077 1.00 94.25 109 ASP A N 1
ATOM 851 C CA . ASP A 1 109 ? 3.211 -10.300 0.285 1.00 94.25 109 ASP A CA 1
ATOM 852 C C . ASP A 1 109 ? 2.541 -9.968 -1.055 1.00 94.25 109 ASP A C 1
ATOM 854 O O . ASP A 1 109 ? 2.968 -10.477 -2.096 1.00 94.25 109 ASP A O 1
ATOM 858 N N . LEU A 1 110 ? 1.557 -9.056 -1.068 1.00 94.19 110 LEU A N 1
ATOM 859 C CA . LEU A 1 110 ? 0.988 -8.536 -2.315 1.00 94.19 110 LEU A CA 1
ATOM 860 C C . LEU A 1 110 ? 2.039 -7.830 -3.179 1.00 94.19 110 LEU A C 1
ATOM 862 O O . LEU A 1 110 ? 2.096 -8.054 -4.391 1.00 94.19 110 LEU A O 1
ATOM 866 N N . LEU A 1 111 ? 2.870 -6.980 -2.573 1.00 95.25 111 LEU A N 1
ATOM 867 C CA . LEU A 1 111 ? 3.903 -6.246 -3.297 1.00 95.25 111 LEU A CA 1
ATOM 868 C C . LEU A 1 111 ? 4.997 -7.183 -3.835 1.00 95.25 111 LEU A C 1
ATOM 870 O O . LEU A 1 111 ? 5.466 -6.999 -4.955 1.00 95.25 111 LEU A O 1
ATOM 874 N N . HIS A 1 112 ? 5.379 -8.216 -3.086 1.00 94.44 112 HIS A N 1
ATOM 875 C CA . HIS A 1 112 ? 6.356 -9.220 -3.509 1.00 94.44 112 HIS A CA 1
ATOM 876 C C . HIS A 1 112 ? 5.842 -10.104 -4.649 1.00 94.44 112 HIS A C 1
ATOM 878 O O . HIS A 1 112 ? 6.615 -10.474 -5.534 1.00 94.44 112 HIS A O 1
ATOM 884 N N . GLN A 1 113 ? 4.547 -10.431 -4.659 1.00 93.75 113 GLN A N 1
ATOM 885 C CA . GLN A 1 113 ? 3.920 -11.168 -5.763 1.00 93.75 113 GLN A CA 1
ATOM 886 C C . GLN A 1 113 ? 3.788 -10.314 -7.035 1.00 93.75 113 GLN A C 1
ATOM 888 O O . GLN A 1 113 ? 3.679 -10.852 -8.142 1.00 93.75 113 GLN A O 1
ATOM 893 N N . GLN A 1 114 ? 3.824 -8.985 -6.907 1.00 93.56 114 GLN A N 1
ATOM 894 C CA . GLN A 1 114 ? 3.770 -8.066 -8.035 1.00 93.56 114 GLN A CA 1
ATOM 895 C C . GLN A 1 114 ? 5.027 -8.192 -8.913 1.00 93.56 114 GLN A C 1
ATOM 897 O O . GLN A 1 114 ? 6.132 -7.795 -8.544 1.00 93.56 114 GLN A O 1
ATOM 902 N N . ASN A 1 115 ? 4.861 -8.670 -10.148 1.00 94.69 115 ASN A N 1
ATOM 903 C CA . ASN A 1 115 ? 5.954 -8.675 -11.120 1.00 94.69 115 ASN A CA 1
ATOM 904 C C . ASN A 1 115 ? 6.234 -7.253 -11.633 1.00 94.69 115 ASN A C 1
ATOM 906 O O . ASN A 1 115 ? 5.598 -6.806 -12.587 1.00 94.69 115 ASN A O 1
ATOM 910 N N . SER A 1 116 ? 7.229 -6.575 -11.060 1.00 94.44 116 SER A N 1
ATOM 911 C CA . SER A 1 116 ? 7.570 -5.181 -11.378 1.00 94.44 116 SER A CA 1
ATOM 912 C C . SER A 1 116 ? 7.950 -4.929 -12.851 1.00 94.44 116 SER A C 1
ATOM 914 O O . SER A 1 116 ? 7.783 -3.820 -13.361 1.00 94.44 116 SER A O 1
ATOM 916 N N . MET A 1 117 ? 8.398 -5.960 -13.579 1.00 94.31 117 MET A N 1
ATOM 917 C CA . MET A 1 117 ? 8.689 -5.871 -15.017 1.00 94.31 117 MET A CA 1
ATOM 918 C C . MET A 1 117 ? 7.403 -5.768 -15.850 1.00 94.31 117 MET A C 1
ATOM 920 O O . MET A 1 117 ? 7.394 -5.184 -16.931 1.00 94.31 117 MET A O 1
ATOM 924 N N . ALA A 1 118 ? 6.272 -6.251 -15.344 1.00 93.94 118 ALA A N 1
ATOM 925 C CA . ALA A 1 118 ? 4.999 -6.183 -16.051 1.00 93.94 118 ALA A CA 1
ATOM 926 C C . ALA A 1 118 ? 4.351 -4.783 -16.020 1.00 93.94 118 ALA A C 1
ATOM 928 O O . ALA A 1 118 ? 3.185 -4.657 -16.382 1.00 93.94 118 ALA A O 1
ATOM 929 N N . TRP A 1 119 ? 5.059 -3.726 -15.603 1.00 93.75 119 TRP A N 1
ATOM 930 C CA . TRP A 1 119 ? 4.476 -2.399 -15.379 1.00 93.75 119 TRP A CA 1
ATOM 931 C C . TRP A 1 119 ? 3.700 -1.846 -16.576 1.00 93.75 119 TRP A C 1
ATOM 933 O O . TRP A 1 119 ? 2.591 -1.367 -16.384 1.00 93.75 119 TRP A O 1
ATOM 943 N N . ILE A 1 120 ? 4.211 -1.997 -17.806 1.00 92.56 120 ILE A N 1
ATOM 944 C CA . ILE A 1 120 ? 3.535 -1.513 -19.026 1.00 92.56 120 ILE A CA 1
ATOM 945 C C . ILE A 1 120 ? 2.134 -2.119 -19.157 1.00 92.56 120 ILE A C 1
ATOM 947 O O . ILE A 1 120 ? 1.178 -1.406 -19.443 1.00 92.56 120 ILE A O 1
ATOM 951 N N . ALA A 1 121 ? 2.005 -3.427 -18.918 1.00 91.75 121 ALA A N 1
ATOM 952 C CA . ALA A 1 121 ? 0.728 -4.132 -19.012 1.00 91.75 121 ALA A CA 1
ATOM 953 C C . ALA A 1 121 ? -0.249 -3.743 -17.890 1.00 91.75 121 ALA A C 1
ATOM 955 O O . ALA A 1 121 ? -1.442 -3.986 -18.006 1.00 91.75 121 ALA A O 1
ATOM 956 N N . ASN A 1 122 ? 0.261 -3.142 -16.815 1.00 91.56 122 ASN A N 1
ATOM 957 C CA . ASN A 1 122 ? -0.496 -2.769 -15.626 1.00 91.56 122 ASN A CA 1
ATOM 958 C C . ASN A 1 122 ? -0.700 -1.250 -15.509 1.00 91.56 122 ASN A C 1
ATOM 960 O O . ASN A 1 122 ? -1.080 -0.768 -14.450 1.00 91.56 122 ASN A O 1
ATOM 964 N N . MET A 1 123 ? -0.456 -0.501 -16.591 1.00 88.12 123 MET A N 1
ATOM 965 C CA . MET A 1 123 ? -0.738 0.938 -16.669 1.00 88.12 123 MET A CA 1
ATOM 966 C C . MET A 1 123 ? -2.230 1.249 -16.846 1.00 88.12 123 MET A C 1
ATOM 968 O O . MET A 1 123 ? -2.624 2.403 -16.726 1.00 88.12 123 MET A O 1
ATOM 972 N N . SER A 1 124 ? -3.051 0.254 -17.184 1.00 84.19 124 SER A N 1
ATOM 973 C CA . SER A 1 124 ? -4.478 0.419 -17.460 1.00 84.19 124 SER A CA 1
ATOM 974 C C . SER A 1 124 ? -5.289 -0.708 -16.839 1.00 84.19 124 SER A C 1
ATOM 976 O O . SER A 1 124 ? -4.831 -1.850 -16.821 1.00 84.19 124 SER A O 1
ATOM 978 N N . GLY A 1 125 ? -6.524 -0.399 -16.454 1.00 84.25 125 GLY A N 1
ATOM 979 C CA . GLY A 1 125 ? -7.428 -1.347 -15.811 1.00 84.25 125 GLY A CA 1
ATOM 980 C C . GLY A 1 125 ? -7.289 -1.298 -14.295 1.00 84.25 125 GLY A C 1
ATOM 981 O O . GLY A 1 125 ? -6.184 -1.300 -13.759 1.00 84.25 125 GLY A O 1
ATOM 982 N N . GLU A 1 126 ? -8.428 -1.225 -13.616 1.00 89.12 126 GLU A N 1
ATOM 983 C CA . GLU A 1 126 ? -8.484 -1.238 -12.160 1.00 89.12 126 GLU A CA 1
ATOM 984 C C . GLU A 1 126 ? -8.184 -2.637 -11.620 1.00 89.12 126 GLU A C 1
ATOM 986 O O . GLU A 1 126 ? -8.597 -3.650 -12.194 1.00 89.12 126 GLU A O 1
ATOM 991 N N . LYS A 1 127 ? -7.466 -2.684 -10.500 1.00 90.25 127 LYS A N 1
ATOM 992 C CA . LYS A 1 127 ? -7.188 -3.911 -9.761 1.00 90.25 127 LYS A CA 1
ATOM 993 C C . LYS A 1 127 ? -7.708 -3.776 -8.347 1.00 90.25 127 LYS A C 1
ATOM 995 O O . LYS A 1 127 ? -7.035 -3.189 -7.506 1.00 90.25 127 LYS A O 1
ATOM 1000 N N . ASP A 1 128 ? -8.870 -4.357 -8.087 1.00 92.62 128 ASP A N 1
ATOM 1001 C CA . ASP A 1 128 ? -9.373 -4.494 -6.725 1.00 92.62 128 ASP A CA 1
ATOM 1002 C C . ASP A 1 128 ? -8.782 -5.756 -6.086 1.00 92.62 128 ASP A C 1
ATOM 1004 O O . ASP A 1 128 ? -9.103 -6.889 -6.451 1.00 92.62 128 ASP A O 1
ATOM 1008 N N . LEU A 1 129 ? -7.864 -5.543 -5.151 1.00 91.81 129 LEU A N 1
ATOM 1009 C CA . LEU A 1 129 ? -7.224 -6.568 -4.350 1.00 91.81 129 LEU A CA 1
ATOM 1010 C C . LEU A 1 129 ? -7.847 -6.567 -2.959 1.00 91.81 129 LEU A C 1
ATOM 1012 O O . LEU A 1 129 ? -8.030 -5.527 -2.320 1.00 91.81 129 LEU A O 1
ATOM 1016 N N . LYS A 1 130 ? -8.132 -7.764 -2.456 1.00 89.19 130 LYS A N 1
ATOM 1017 C CA . LYS A 1 130 ? -8.568 -7.955 -1.078 1.00 89.19 130 LYS A CA 1
ATOM 1018 C C . LYS A 1 130 ? -7.472 -8.657 -0.307 1.00 89.19 130 LYS A C 1
ATOM 1020 O O . LYS A 1 130 ? -7.007 -9.720 -0.712 1.00 89.19 130 LYS A O 1
ATOM 1025 N N . ILE A 1 131 ? -7.101 -8.071 0.820 1.00 86.75 131 ILE A N 1
ATOM 1026 C CA . ILE A 1 131 ? -6.302 -8.754 1.831 1.00 86.75 131 ILE A CA 1
ATOM 1027 C C . ILE A 1 131 ? -7.156 -8.940 3.064 1.00 86.75 131 ILE A C 1
ATOM 1029 O O . ILE A 1 131 ? -8.022 -8.116 3.372 1.00 86.75 131 ILE A O 1
ATOM 1033 N N . LYS A 1 132 ? -6.884 -10.013 3.798 1.00 73.56 132 LYS A N 1
ATOM 1034 C CA . LYS A 1 132 ? -7.454 -10.207 5.122 1.00 73.56 132 LYS A CA 1
ATOM 1035 C C . LYS A 1 132 ? -6.734 -9.272 6.100 1.00 73.56 132 LYS A C 1
ATOM 1037 O O . LYS A 1 132 ? -5.981 -9.733 6.943 1.00 73.56 132 LYS A O 1
ATOM 1042 N N . SER A 1 133 ? -6.944 -7.962 5.956 1.00 67.38 133 SER A N 1
ATOM 1043 C CA . SER A 1 133 ? -6.501 -6.990 6.952 1.00 67.38 133 SER A CA 1
ATOM 1044 C C . SER A 1 133 ? -7.191 -7.338 8.257 1.00 67.38 133 SER A C 1
ATOM 1046 O O . SER A 1 133 ? -8.421 -7.308 8.345 1.00 67.38 133 SER A O 1
ATOM 1048 N N . SER A 1 134 ? -6.401 -7.717 9.252 1.00 67.44 134 SER A N 1
ATOM 1049 C CA . SER A 1 134 ? -6.939 -7.981 10.574 1.00 67.44 134 SER A CA 1
ATOM 1050 C C . SER A 1 134 ? -7.125 -6.632 11.267 1.00 67.44 134 SER A C 1
ATOM 1052 O O . SER A 1 134 ? -6.171 -5.904 11.515 1.00 67.44 134 SER A O 1
ATOM 1054 N N . PHE A 1 135 ? -8.371 -6.255 11.526 1.00 80.75 135 PHE A N 1
ATOM 1055 C CA . PHE A 1 135 ? -8.681 -5.179 12.460 1.00 80.75 135 PHE A CA 1
ATOM 1056 C C . PHE A 1 135 ? -8.949 -5.824 13.811 1.00 80.75 135 PHE A C 1
ATOM 1058 O O . PHE A 1 135 ? -9.535 -6.908 13.873 1.00 80.75 135 PHE A O 1
ATOM 1065 N N . LYS A 1 136 ? -8.519 -5.170 14.884 1.00 87.62 136 LYS A N 1
ATOM 1066 C CA . LYS A 1 136 ? -8.862 -5.587 16.241 1.00 87.62 136 LYS A CA 1
ATOM 1067 C C . LYS A 1 136 ? -9.707 -4.517 16.903 1.00 87.62 136 LYS A C 1
ATOM 1069 O O . LYS A 1 136 ? -9.492 -3.324 16.690 1.00 87.62 136 LYS A O 1
ATOM 1074 N N . VAL A 1 137 ? -10.652 -4.984 17.693 1.00 90.81 137 VAL A N 1
ATOM 1075 C CA . VAL A 1 137 ? -11.453 -4.193 18.617 1.00 90.81 137 VAL A CA 1
ATOM 1076 C C . VAL A 1 137 ? -10.939 -4.528 20.015 1.00 90.81 137 VAL A C 1
ATOM 1078 O O . VAL A 1 137 ? -10.456 -5.637 20.246 1.00 90.81 137 VAL A O 1
ATOM 1081 N N . ASP A 1 138 ? -10.959 -3.559 20.923 1.00 94.00 138 ASP A N 1
ATOM 1082 C CA . ASP A 1 138 ? -10.678 -3.826 22.330 1.00 94.00 138 ASP A CA 1
ATOM 1083 C C . ASP A 1 138 ? -11.976 -4.308 22.979 1.00 94.00 138 ASP A C 1
ATOM 1085 O O . ASP A 1 138 ? -12.918 -3.528 23.111 1.00 94.00 138 ASP A O 1
ATOM 1089 N N . ASP A 1 139 ? -12.036 -5.592 23.340 1.00 94.00 139 ASP A N 1
ATOM 1090 C CA . ASP A 1 139 ? -13.255 -6.229 23.854 1.00 94.00 139 ASP A CA 1
ATOM 1091 C C . ASP A 1 139 ? -13.831 -5.482 25.068 1.00 94.00 139 ASP A C 1
ATOM 1093 O O . ASP A 1 139 ? -15.036 -5.253 25.136 1.00 94.00 139 ASP A O 1
ATOM 1097 N N . ASN A 1 140 ? -12.976 -5.005 25.982 1.00 95.62 140 ASN A N 1
ATOM 1098 C CA . ASN A 1 140 ? -13.429 -4.284 27.172 1.00 95.62 140 ASN A CA 1
ATOM 1099 C C . ASN A 1 140 ? -14.028 -2.925 26.801 1.00 95.62 140 ASN A C 1
ATOM 1101 O O . ASN A 1 140 ? -15.100 -2.563 27.284 1.00 95.62 140 ASN A O 1
ATOM 1105 N N . LYS A 1 141 ? -13.350 -2.163 25.934 1.00 95.56 141 LYS A N 1
ATOM 1106 C CA . LYS A 1 141 ? -13.862 -0.865 25.468 1.00 95.56 141 LYS A CA 1
ATOM 1107 C C . LYS A 1 141 ? -15.123 -1.013 24.634 1.00 95.56 141 LYS A C 1
ATOM 1109 O O . LYS A 1 141 ? -16.001 -0.154 24.694 1.00 95.56 141 LYS A O 1
ATOM 1114 N N . PHE A 1 142 ? -15.208 -2.080 23.851 1.00 94.50 142 PHE A N 1
ATOM 1115 C CA . PHE A 1 142 ? -16.391 -2.398 23.077 1.00 94.50 142 PHE A CA 1
ATOM 1116 C C . PHE A 1 142 ? -17.579 -2.676 23.992 1.00 94.50 142 PHE A C 1
ATOM 1118 O O . PHE A 1 142 ? -18.596 -2.003 23.856 1.00 94.50 142 PHE A O 1
ATOM 1125 N N . GLU A 1 143 ? -17.442 -3.583 24.962 1.00 94.06 143 GLU A N 1
ATOM 1126 C CA . GLU A 1 143 ? -18.497 -3.875 25.941 1.00 94.06 143 GLU A CA 1
ATOM 1127 C C . GLU A 1 143 ? -18.895 -2.630 26.749 1.00 94.06 143 GLU A C 1
ATOM 1129 O O . GLU A 1 143 ? -20.083 -2.343 26.918 1.00 94.06 143 GLU A O 1
ATOM 1134 N N . GLU A 1 144 ? -17.919 -1.835 27.193 1.00 94.00 144 GLU A N 1
ATOM 1135 C CA . GLU A 1 144 ? -18.168 -0.575 27.897 1.00 94.00 144 GLU A CA 1
ATOM 1136 C C . GLU A 1 144 ? -18.911 0.447 27.023 1.00 94.00 144 GLU A C 1
ATOM 1138 O O . GLU A 1 144 ? -19.806 1.136 27.512 1.00 94.00 144 GLU A O 1
ATOM 1143 N N . THR A 1 145 ? -18.555 0.566 25.743 1.00 93.75 145 THR A N 1
ATOM 1144 C CA . THR A 1 145 ? -19.222 1.490 24.817 1.00 93.75 145 THR A CA 1
ATOM 1145 C C . THR A 1 145 ? -20.640 1.021 24.520 1.00 93.75 145 THR A C 1
ATOM 1147 O O . THR A 1 145 ? -21.577 1.805 24.628 1.00 93.75 145 THR A O 1
ATOM 1150 N N . VAL A 1 146 ? -20.811 -0.263 24.196 1.00 91.56 146 VAL A N 1
ATOM 1151 C CA . VAL A 1 146 ? -22.100 -0.855 23.821 1.00 91.56 146 VAL A CA 1
ATOM 1152 C C . VAL A 1 146 ? -23.093 -0.835 24.982 1.00 91.56 146 VAL A C 1
ATOM 1154 O O . VAL A 1 146 ? -24.250 -0.491 24.774 1.00 91.56 146 VAL A O 1
ATOM 1157 N N . SER A 1 147 ? -22.648 -1.124 26.209 1.00 91.94 147 SER A N 1
ATOM 1158 C CA . SER A 1 147 ? -23.508 -1.097 27.407 1.00 91.94 147 SER A CA 1
ATOM 1159 C C . SER A 1 147 ? -24.010 0.296 27.802 1.00 91.94 147 SER A C 1
ATOM 1161 O O . SER A 1 147 ? -24.903 0.402 28.637 1.00 91.94 147 SER A O 1
ATOM 1163 N N . LYS A 1 148 ? -23.442 1.368 27.235 1.00 90.62 148 LYS A N 1
ATOM 1164 C CA . LYS A 1 148 ? -23.873 2.755 27.475 1.00 90.62 148 LYS A CA 1
ATOM 1165 C C . LYS A 1 148 ? -24.801 3.295 26.385 1.00 90.62 148 LYS A C 1
ATOM 1167 O O . LYS A 1 148 ? -25.291 4.414 26.542 1.00 90.62 148 LYS A O 1
ATOM 1172 N N . LEU A 1 149 ? -25.012 2.544 25.300 1.00 89.62 149 LEU A N 1
ATOM 1173 C CA . LEU A 1 149 ? -25.888 2.948 24.202 1.00 89.62 149 LEU A CA 1
ATOM 1174 C C . LEU A 1 149 ? -27.341 2.854 24.642 1.00 89.62 149 LEU A C 1
ATOM 1176 O O . LEU A 1 149 ? -27.858 1.773 24.912 1.00 89.62 149 LEU A O 1
ATOM 1180 N N . ARG A 1 150 ? -28.025 3.991 24.625 1.00 84.62 150 ARG A N 1
ATOM 1181 C CA . ARG A 1 150 ? -29.455 4.074 24.935 1.00 84.62 150 ARG A CA 1
ATOM 1182 C C . ARG A 1 150 ? -30.295 3.393 23.867 1.00 84.62 150 ARG A C 1
ATOM 1184 O O . ARG A 1 150 ? -31.312 2.799 24.195 1.00 84.62 150 ARG A O 1
ATOM 1191 N N . ALA A 1 151 ? -29.835 3.425 22.618 1.00 81.50 151 ALA A N 1
ATOM 1192 C CA . ALA A 1 151 ? -30.490 2.764 21.494 1.00 81.50 151 ALA A CA 1
ATOM 1193 C C . ALA A 1 151 ? -30.628 1.233 21.657 1.00 81.50 151 ALA A C 1
ATOM 1195 O O . ALA A 1 151 ? -31.363 0.614 20.890 1.00 81.50 151 ALA A O 1
ATOM 1196 N N . LEU A 1 152 ? -29.913 0.611 22.605 1.00 80.94 152 LEU A N 1
ATOM 1197 C CA . LEU A 1 152 ? -30.000 -0.828 22.892 1.00 80.94 152 LEU A CA 1
ATOM 1198 C C . LEU A 1 152 ? -30.840 -1.169 24.133 1.00 80.94 152 LEU A C 1
ATOM 1200 O O . LEU A 1 152 ? -31.148 -2.343 24.331 1.00 80.94 152 LEU A O 1
ATOM 1204 N N . ASP A 1 153 ? -31.226 -0.169 24.927 1.00 76.38 153 ASP A N 1
ATOM 1205 C CA . ASP A 1 153 ? -32.067 -0.320 26.124 1.00 76.38 153 ASP A CA 1
ATOM 1206 C C . ASP A 1 153 ? -33.575 -0.110 25.826 1.00 76.38 153 ASP A C 1
ATOM 1208 O O . ASP A 1 153 ? -34.392 -0.077 26.750 1.00 76.38 153 ASP A O 1
ATOM 1212 N N . GLU A 1 154 ? -33.943 0.040 24.544 1.00 60.28 154 GLU A N 1
ATOM 1213 C CA . GLU A 1 154 ? -35.318 0.194 24.014 1.00 60.28 154 GLU A CA 1
ATOM 1214 C C . GLU A 1 154 ? -36.041 -1.148 23.778 1.00 60.28 154 GLU A C 1
ATOM 1216 O O . GLU A 1 154 ? -37.227 -1.261 24.174 1.00 60.28 154 GLU A O 1
#